Protein AF-A0A3M8CGL5-F1 (afdb_monomer_lite)

Radius of gyration: 27.77 Å; chains: 1; bounding box: 63×16×79 Å

Organism: NCBI:txid173959

pLDDT: mean 84.03, std 12.98, range [41.66, 96.94]

InterPro domains:
  IPR007793 DivIVA [PF05103] (15-77)
  IPR007793 DivIVA [PTHR35794] (14-77)
  IPR019933 DivIVA domain [TIGR03544] (15-51)

Secondary structure (DSSP, 8-state):
-PPPHHHHHHHH----HHHHHT-PPP---SSS-PPPHHHHHHHHHHHHHHHHHHHHHHHHHHHHHHHHHHHHHHHHHHHHHHHHHHHHHHHHHHHT-

Structure (mmCIF, N/CA/C/O backbone):
data_AF-A0A3M8CGL5-F1
#
_entry.id   AF-A0A3M8CGL5-F1
#
loop_
_atom_site.group_PDB
_atom_site.id
_atom_site.type_symbol
_atom_site.label_atom_id
_atom_site.label_alt_id
_atom_site.label_comp_id
_atom_site.label_asym_id
_atom_site.label_entity_id
_atom_site.label_seq_id
_atom_site.pdbx_PDB_ins_code
_atom_site.Cartn_x
_atom_site.Cartn_y
_atom_site.Cartn_z
_atom_site.occupancy
_atom_site.B_iso_or_equiv
_atom_site.auth_seq_id
_atom_site.auth_comp_id
_atom_site.auth_asym_id
_atom_site.auth_atom_id
_atom_site.pdbx_PDB_model_num
ATOM 1 N N . MET A 1 1 ? 2.133 -7.445 20.903 1.00 41.66 1 MET A N 1
ATOM 2 C CA . MET A 1 1 ? 2.277 -6.277 20.014 1.00 41.66 1 MET A CA 1
ATOM 3 C C . MET A 1 1 ? 2.125 -6.796 18.604 1.00 41.66 1 MET A C 1
ATOM 5 O O . MET A 1 1 ? 2.944 -7.612 18.202 1.00 41.66 1 MET A O 1
ATOM 9 N N . LEU A 1 2 ? 1.045 -6.430 17.914 1.00 48.66 2 LEU A N 1
ATOM 10 C CA . LEU A 1 2 ? 0.965 -6.630 16.469 1.00 48.66 2 LEU A CA 1
ATOM 11 C C . LEU A 1 2 ? 2.100 -5.798 15.870 1.00 48.66 2 LEU A C 1
ATOM 13 O O . LEU A 1 2 ? 2.229 -4.618 16.199 1.00 48.66 2 LEU A O 1
ATOM 17 N N . LEU A 1 3 ? 2.990 -6.435 15.112 1.00 54.00 3 LEU A N 1
ATOM 18 C CA . LEU A 1 3 ? 3.980 -5.701 14.336 1.00 54.00 3 LEU A CA 1
ATOM 19 C C . LEU A 1 3 ? 3.175 -4.793 13.400 1.00 54.00 3 LEU A C 1
ATOM 21 O O . LEU A 1 3 ? 2.311 -5.295 12.682 1.00 54.00 3 LEU A O 1
ATOM 25 N N . ASP A 1 4 ? 3.403 -3.481 13.467 1.00 70.12 4 ASP A N 1
ATOM 26 C CA . ASP A 1 4 ? 2.752 -2.515 12.581 1.00 70.12 4 ASP A CA 1
ATOM 27 C C . ASP A 1 4 ? 2.901 -3.021 11.140 1.00 70.12 4 ASP A C 1
ATOM 29 O O . ASP A 1 4 ? 4.016 -3.327 10.704 1.00 70.12 4 ASP A O 1
ATOM 33 N N . ALA A 1 5 ? 1.788 -3.168 10.417 1.00 63.78 5 ALA A N 1
ATOM 34 C CA . ALA A 1 5 ? 1.780 -3.672 9.046 1.00 63.78 5 ALA A CA 1
ATOM 35 C C . ALA A 1 5 ? 2.764 -2.884 8.165 1.00 63.78 5 ALA A C 1
ATOM 37 O O . ALA A 1 5 ? 3.438 -3.454 7.307 1.00 63.78 5 ALA A O 1
ATOM 38 N N . LYS A 1 6 ? 2.948 -1.592 8.459 1.00 65.25 6 LYS A N 1
ATOM 39 C CA . LYS A 1 6 ? 3.939 -0.731 7.810 1.00 65.25 6 LYS A CA 1
ATOM 40 C C . LYS A 1 6 ? 5.385 -1.185 8.043 1.00 65.25 6 LYS A C 1
ATOM 42 O O . LYS A 1 6 ? 6.219 -1.052 7.151 1.00 65.25 6 LYS A O 1
ATOM 47 N N . THR A 1 7 ? 5.685 -1.742 9.216 1.00 67.12 7 THR A N 1
ATOM 48 C CA . THR A 1 7 ? 7.008 -2.282 9.573 1.00 67.12 7 THR A CA 1
ATOM 49 C C . THR A 1 7 ? 7.289 -3.586 8.827 1.00 67.12 7 THR A C 1
ATOM 51 O O . THR A 1 7 ? 8.330 -3.691 8.188 1.00 67.12 7 THR A O 1
ATOM 54 N N . ILE A 1 8 ? 6.335 -4.528 8.801 1.00 65.81 8 ILE A N 1
ATOM 55 C CA . ILE A 1 8 ? 6.472 -5.798 8.055 1.00 65.81 8 ILE A CA 1
ATOM 56 C C . ILE A 1 8 ? 6.720 -5.533 6.565 1.00 65.81 8 ILE A C 1
ATOM 58 O O . ILE A 1 8 ? 7.568 -6.162 5.934 1.00 65.81 8 ILE A O 1
ATOM 62 N N . ILE A 1 9 ? 5.976 -4.587 5.993 1.00 66.81 9 ILE A N 1
ATOM 63 C CA . ILE A 1 9 ? 6.050 -4.277 4.564 1.00 66.81 9 ILE A CA 1
ATOM 64 C C . ILE A 1 9 ? 7.376 -3.592 4.227 1.00 66.81 9 ILE A C 1
ATOM 66 O O . ILE A 1 9 ? 8.014 -3.945 3.237 1.00 66.81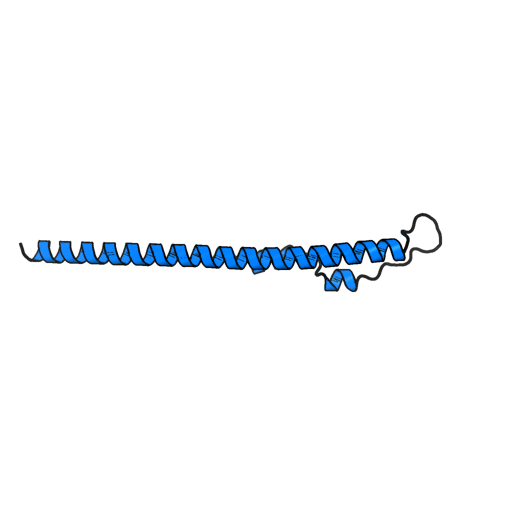 9 ILE A O 1
ATOM 70 N N . LYS A 1 10 ? 7.843 -2.672 5.078 1.00 69.19 10 LYS A N 1
ATOM 71 C CA . LYS A 1 10 ? 9.148 -2.026 4.904 1.00 69.19 10 LYS A CA 1
ATOM 72 C C . LYS A 1 10 ? 10.311 -3.023 4.968 1.00 69.19 10 LYS A C 1
ATOM 74 O O . LYS A 1 10 ? 11.295 -2.839 4.262 1.00 69.19 10 LYS A O 1
ATOM 79 N N . GLU A 1 11 ? 10.207 -4.066 5.787 1.00 69.19 11 GLU A N 1
ATOM 80 C CA . GLU A 1 11 ? 11.255 -5.086 5.930 1.00 69.19 11 GLU A CA 1
ATOM 81 C C . GLU A 1 11 ? 11.310 -6.080 4.759 1.00 69.19 11 GLU A C 1
ATOM 83 O O . GLU A 1 11 ? 12.339 -6.725 4.561 1.00 69.19 11 GLU A O 1
ATOM 88 N N . ASN A 1 12 ? 10.244 -6.184 3.956 1.00 75.94 12 ASN A N 1
ATOM 89 C CA . ASN A 1 12 ? 10.130 -7.184 2.890 1.00 75.94 12 ASN A CA 1
ATOM 90 C C . ASN A 1 12 ? 10.156 -6.599 1.461 1.00 75.94 12 ASN A C 1
ATOM 92 O O . ASN A 1 12 ? 10.048 -7.344 0.488 1.00 75.94 12 ASN A O 1
ATOM 96 N N . ILE A 1 13 ? 10.300 -5.276 1.309 1.00 81.19 13 ILE A N 1
ATOM 97 C CA . ILE A 1 13 ? 10.442 -4.612 0.005 1.00 81.19 13 ILE A CA 1
ATOM 98 C C . ILE A 1 13 ? 11.910 -4.251 -0.225 1.00 81.19 13 ILE A C 1
ATOM 100 O O . ILE A 1 13 ? 12.476 -3.413 0.470 1.00 81.19 13 ILE A O 1
ATOM 104 N N . SER A 1 14 ? 12.525 -4.871 -1.234 1.00 83.62 14 SER A N 1
ATOM 105 C CA . SER A 1 14 ? 13.947 -4.667 -1.547 1.00 83.62 14 SER A CA 1
ATOM 106 C C . SER A 1 14 ? 14.249 -3.378 -2.317 1.00 83.62 14 SER A C 1
ATOM 108 O O . SER A 1 14 ? 15.388 -2.924 -2.278 1.00 83.62 14 SER A O 1
ATOM 110 N N . PHE A 1 15 ? 13.266 -2.803 -3.019 1.00 85.38 15 PHE A N 1
ATOM 111 C CA . PHE A 1 15 ? 13.454 -1.622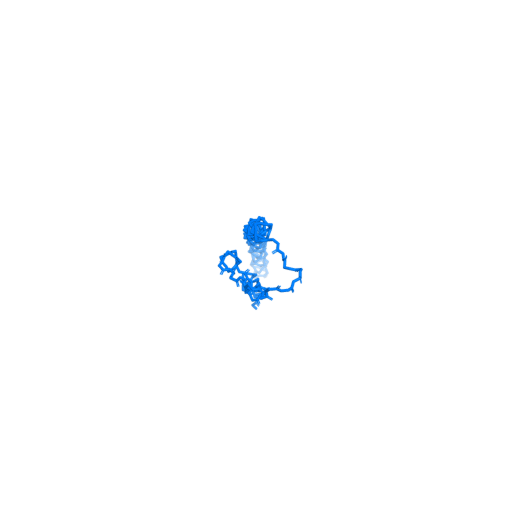 -3.867 1.00 85.38 15 PHE A CA 1
ATOM 112 C C . PHE A 1 15 ? 12.269 -0.666 -3.762 1.00 85.38 15 PHE A C 1
ATOM 114 O O . PHE A 1 15 ? 11.113 -1.085 -3.842 1.00 85.38 15 PHE A O 1
ATOM 121 N N . THR A 1 16 ? 12.560 0.623 -3.629 1.00 86.88 16 THR A N 1
ATOM 122 C CA . THR A 1 16 ? 11.575 1.698 -3.777 1.00 86.88 16 THR A CA 1
ATOM 123 C C . THR A 1 16 ? 11.459 2.128 -5.246 1.00 86.88 16 THR A C 1
ATOM 125 O O . THR A 1 16 ? 12.386 1.891 -6.024 1.00 86.88 16 THR A O 1
ATOM 128 N N . PRO A 1 17 ? 10.375 2.821 -5.651 1.00 88.75 17 PRO A N 1
ATOM 129 C CA . PRO A 1 17 ? 10.279 3.396 -6.997 1.00 88.75 17 PRO A CA 1
ATOM 130 C C . PRO A 1 17 ? 11.488 4.272 -7.367 1.00 88.75 17 PRO A C 1
ATOM 132 O O . PRO A 1 17 ? 11.944 4.261 -8.507 1.00 88.75 17 PRO A O 1
ATOM 135 N N . LEU A 1 18 ? 12.045 4.997 -6.389 1.00 88.38 18 LEU A N 1
ATOM 136 C CA . LEU A 1 18 ? 13.227 5.835 -6.578 1.00 88.38 18 LEU A CA 1
ATOM 137 C C . LEU A 1 18 ? 14.501 5.005 -6.787 1.00 88.38 18 LEU A C 1
ATOM 139 O O . LEU A 1 18 ? 15.363 5.399 -7.570 1.00 88.38 18 LEU A O 1
ATOM 143 N N . ASP A 1 19 ? 14.621 3.859 -6.116 1.00 91.19 19 ASP A N 1
ATOM 144 C CA . ASP A 1 19 ? 15.751 2.947 -6.322 1.00 91.19 19 ASP A CA 1
ATOM 145 C C . ASP A 1 19 ? 15.712 2.344 -7.728 1.00 91.19 19 ASP A C 1
ATOM 147 O O . ASP A 1 19 ? 16.744 2.278 -8.390 1.00 91.19 19 ASP A O 1
ATOM 151 N N . VAL A 1 20 ? 14.518 1.974 -8.209 1.00 89.25 20 VAL A N 1
ATOM 152 C CA . VAL A 1 20 ? 14.318 1.469 -9.577 1.00 89.25 20 VAL A CA 1
ATOM 153 C C . VAL A 1 20 ? 14.649 2.549 -10.610 1.00 89.25 20 VAL A C 1
ATOM 155 O O . VAL A 1 20 ? 15.348 2.264 -11.577 1.00 89.25 20 VAL A O 1
ATOM 158 N N . TYR A 1 21 ? 14.229 3.797 -10.380 1.00 88.75 21 TYR A N 1
ATOM 159 C CA . TYR A 1 21 ? 14.557 4.929 -11.254 1.00 88.75 21 TYR A CA 1
ATOM 160 C C . TYR A 1 21 ? 16.067 5.212 -11.327 1.00 88.75 21 TYR A C 1
ATOM 162 O O . TYR A 1 21 ? 16.609 5.481 -12.395 1.00 88.75 21 TYR A O 1
ATOM 170 N N . ASN A 1 22 ? 16.769 5.131 -10.194 1.00 89.88 22 ASN A N 1
ATOM 171 C CA . ASN A 1 22 ? 18.209 5.399 -10.122 1.00 89.88 22 ASN A CA 1
ATOM 172 C C . ASN A 1 22 ? 19.081 4.190 -10.501 1.00 89.88 22 ASN A C 1
ATOM 174 O O . ASN A 1 22 ? 20.312 4.264 -10.413 1.00 89.88 22 ASN A O 1
ATOM 178 N N . GLN A 1 23 ? 18.475 3.069 -10.892 1.00 87.69 23 GLN A N 1
ATOM 179 C CA . GLN A 1 23 ? 19.196 1.839 -11.176 1.00 87.69 23 GLN A CA 1
ATOM 180 C C . GLN A 1 23 ? 20.060 1.992 -12.436 1.00 87.69 23 GLN A C 1
ATOM 182 O O . GLN A 1 23 ? 19.582 1.965 -13.567 1.00 87.69 23 GLN A O 1
ATOM 187 N N . ALA A 1 24 ? 21.376 2.086 -12.246 1.00 80.56 24 ALA A N 1
ATOM 188 C CA . ALA A 1 24 ? 22.328 2.090 -13.348 1.00 80.56 24 ALA A CA 1
ATOM 189 C C . ALA A 1 24 ? 22.672 0.653 -13.777 1.00 80.56 24 ALA A C 1
ATOM 191 O O . ALA A 1 24 ? 23.240 -0.132 -13.008 1.00 80.56 24 ALA A O 1
ATOM 192 N N . PHE A 1 25 ? 22.377 0.306 -15.030 1.00 81.44 25 PHE A N 1
ATOM 193 C CA . PHE A 1 25 ? 22.785 -0.974 -15.610 1.00 81.44 25 PHE A CA 1
ATOM 194 C C . PHE A 1 25 ? 24.216 -0.892 -16.137 1.00 81.44 25 PHE A C 1
ATOM 196 O O . PHE A 1 25 ? 24.587 0.040 -16.848 1.00 81.44 25 PHE A O 1
ATOM 203 N N . ARG A 1 26 ? 25.038 -1.895 -15.809 1.00 79.50 26 ARG A N 1
ATOM 204 C CA . ARG A 1 26 ? 26.377 -2.016 -16.396 1.00 79.50 26 ARG A CA 1
ATOM 205 C C . ARG A 1 26 ? 26.227 -2.323 -17.883 1.00 79.50 26 ARG A C 1
ATOM 207 O O . ARG A 1 26 ? 25.662 -3.358 -18.234 1.00 79.50 26 ARG A O 1
ATOM 214 N N . GLU A 1 27 ? 26.770 -1.468 -18.741 1.00 67.38 27 GLU A N 1
ATOM 215 C CA . GLU A 1 27 ? 26.896 -1.768 -20.167 1.00 67.38 27 GLU A CA 1
ATOM 216 C C . GLU A 1 27 ? 27.817 -2.987 -20.322 1.00 67.38 27 GLU A C 1
ATOM 218 O O . GLU A 1 27 ? 29.014 -2.934 -20.027 1.00 67.38 27 GLU A O 1
ATOM 223 N N . ARG A 1 28 ? 27.256 -4.140 -20.702 1.00 59.72 28 ARG A N 1
ATOM 224 C CA . ARG A 1 28 ? 28.052 -5.354 -20.902 1.00 59.72 28 ARG A CA 1
ATOM 225 C C . ARG A 1 28 ? 28.861 -5.184 -22.192 1.00 59.72 28 ARG A C 1
ATOM 227 O O . ARG A 1 28 ? 28.289 -4.961 -23.254 1.00 59.72 28 ARG A O 1
ATOM 234 N N . GLY A 1 29 ? 30.187 -5.270 -22.090 1.00 54.62 29 GLY A N 1
ATOM 235 C CA . GLY A 1 29 ? 31.110 -5.054 -23.204 1.00 54.62 29 GLY A CA 1
ATOM 236 C C . GLY A 1 29 ? 30.868 -5.982 -24.403 1.00 54.62 29 GLY A C 1
ATOM 237 O O . GLY A 1 29 ? 30.948 -7.201 -24.287 1.00 54.62 29 GLY A O 1
ATOM 238 N N . PHE A 1 30 ? 30.607 -5.353 -25.548 1.00 56.06 30 PHE A N 1
ATOM 239 C CA . PHE A 1 30 ? 30.848 -5.755 -26.942 1.00 56.06 30 PHE A CA 1
ATOM 240 C C . PHE A 1 30 ? 30.347 -7.101 -27.512 1.00 56.06 30 PHE A C 1
ATOM 242 O O . PHE A 1 30 ? 30.392 -7.240 -28.730 1.00 56.06 30 PHE A O 1
ATOM 249 N N . PHE A 1 31 ? 29.818 -8.071 -26.755 1.00 48.44 31 PHE A N 1
ATOM 250 C CA . PHE A 1 31 ? 29.372 -9.341 -27.362 1.00 48.44 31 PHE A CA 1
ATOM 251 C C . PHE A 1 31 ? 28.029 -9.879 -26.821 1.00 48.44 31 PHE A C 1
ATOM 253 O O . PHE A 1 31 ? 27.976 -10.527 -25.782 1.00 48.44 31 PHE A O 1
ATOM 260 N N . ILE A 1 32 ? 26.984 -9.661 -27.639 1.00 54.84 32 ILE A N 1
ATOM 261 C CA . ILE A 1 32 ? 25.836 -10.548 -27.940 1.00 54.84 32 ILE A CA 1
ATOM 262 C C . ILE A 1 32 ? 24.751 -10.700 -26.840 1.00 54.84 32 ILE A C 1
ATOM 264 O O . ILE A 1 32 ? 24.951 -11.346 -25.817 1.00 54.84 32 ILE A O 1
ATOM 268 N N . SER A 1 33 ? 23.543 -10.192 -27.146 1.00 60.72 33 SER A N 1
ATOM 269 C CA . SER A 1 33 ? 22.268 -10.269 -26.384 1.00 60.72 33 SER A CA 1
ATOM 270 C C . SER A 1 33 ? 22.089 -9.327 -25.184 1.00 60.72 33 SER A C 1
ATOM 272 O O . SER A 1 33 ? 21.528 -9.714 -24.159 1.00 60.72 33 SER A O 1
ATOM 274 N N . SER A 1 34 ? 22.539 -8.080 -25.299 1.00 68.31 34 SER A N 1
ATOM 275 C CA . SER A 1 34 ? 22.112 -7.022 -24.374 1.00 68.31 34 SER A CA 1
ATOM 276 C C . SER A 1 34 ? 20.700 -6.556 -24.734 1.00 68.31 34 SER A C 1
ATOM 278 O O . SER A 1 34 ? 20.392 -6.430 -25.917 1.00 68.31 34 SER A O 1
ATOM 280 N N . TYR A 1 35 ? 19.862 -6.303 -23.729 1.00 77.50 35 TYR A N 1
ATOM 281 C CA . TYR A 1 35 ? 18.567 -5.654 -23.932 1.00 77.50 35 TYR A CA 1
ATOM 282 C C . TYR A 1 35 ? 18.757 -4.246 -24.509 1.00 77.50 35 TYR A C 1
ATOM 284 O O . TYR A 1 35 ? 19.749 -3.579 -24.185 1.00 77.50 35 TYR A O 1
ATOM 292 N N . ASP A 1 36 ? 17.822 -3.811 -25.353 1.00 84.88 36 ASP A N 1
ATOM 293 C CA . ASP A 1 36 ? 17.788 -2.433 -25.834 1.00 84.88 36 ASP A CA 1
ATOM 294 C C . ASP A 1 36 ? 17.557 -1.493 -24.642 1.00 84.88 36 ASP A C 1
ATOM 296 O O . ASP A 1 36 ? 16.728 -1.762 -23.771 1.00 84.88 36 ASP A O 1
ATOM 300 N N . ARG A 1 37 ? 18.338 -0.411 -24.557 1.00 83.75 37 ARG A N 1
ATOM 301 C CA . ARG A 1 37 ? 18.233 0.523 -23.433 1.00 83.75 37 ARG A CA 1
ATOM 302 C C . ARG A 1 37 ? 16.891 1.232 -23.403 1.00 83.75 37 ARG A C 1
ATOM 304 O O . ARG A 1 37 ? 16.372 1.444 -22.313 1.00 83.75 37 ARG A O 1
ATOM 311 N N . ASP A 1 38 ? 16.351 1.582 -24.561 1.00 86.94 38 ASP A N 1
ATOM 312 C CA . ASP A 1 38 ? 15.089 2.304 -24.648 1.00 86.94 38 ASP A CA 1
ATOM 313 C C . ASP A 1 38 ? 13.927 1.374 -24.272 1.00 86.94 38 ASP A C 1
ATOM 315 O O . ASP A 1 38 ? 13.066 1.766 -23.490 1.00 86.94 38 ASP A O 1
ATOM 319 N N . GLU A 1 39 ? 13.977 0.107 -24.700 1.00 89.25 39 GLU A N 1
ATOM 320 C CA . GLU A 1 39 ? 13.009 -0.928 -24.298 1.00 89.25 39 GLU A CA 1
ATOM 321 C C . GLU A 1 39 ? 13.058 -1.203 -22.785 1.00 89.25 39 GLU A C 1
ATOM 323 O O . GLU A 1 39 ? 12.022 -1.300 -22.124 1.00 89.25 39 GLU A O 1
ATOM 328 N N . VAL A 1 40 ? 14.262 -1.291 -22.204 1.00 89.25 40 VAL A N 1
ATOM 329 C CA . VAL A 1 40 ? 14.426 -1.460 -20.752 1.00 89.25 40 VAL A CA 1
ATOM 330 C C . VAL A 1 40 ? 13.890 -0.247 -20.001 1.00 89.25 40 VAL A C 1
ATOM 332 O O . VAL A 1 40 ? 13.206 -0.425 -18.999 1.00 89.25 40 VAL A O 1
ATOM 335 N N . ASN A 1 41 ? 14.167 0.971 -20.464 1.00 88.94 41 ASN A N 1
ATOM 336 C CA . ASN A 1 41 ? 13.678 2.182 -19.809 1.00 88.94 41 ASN A CA 1
ATOM 337 C C . ASN A 1 41 ? 12.146 2.271 -19.855 1.00 88.94 41 ASN A C 1
ATOM 339 O O . ASN A 1 41 ? 11.532 2.517 -18.821 1.00 88.94 41 ASN A O 1
ATOM 343 N N . GLU A 1 42 ? 11.524 1.987 -21.003 1.00 93.19 42 GLU A N 1
ATOM 344 C CA . GLU A 1 42 ? 10.061 1.965 -21.129 1.00 93.19 42 GLU A CA 1
ATOM 345 C C . GLU A 1 42 ? 9.432 0.914 -20.201 1.00 93.19 42 GLU A C 1
ATOM 347 O O . GLU A 1 42 ? 8.435 1.178 -19.524 1.00 93.19 42 GLU A O 1
ATOM 352 N N . PHE A 1 43 ? 10.051 -0.266 -20.094 1.00 94.00 43 PHE A N 1
ATOM 353 C CA . PHE A 1 43 ? 9.622 -1.281 -19.137 1.00 94.00 43 PHE A CA 1
ATOM 354 C C . PHE A 1 43 ? 9.751 -0.797 -17.684 1.00 94.00 43 PHE A C 1
ATOM 356 O O . PHE A 1 43 ? 8.839 -1.000 -16.879 1.00 94.00 43 PHE A O 1
ATOM 363 N N . LEU A 1 44 ? 10.859 -0.140 -17.332 1.00 93.94 44 LEU A N 1
ATOM 364 C CA . LEU A 1 44 ? 11.086 0.363 -15.976 1.00 93.94 44 LEU A CA 1
ATOM 365 C C . LEU A 1 44 ? 10.125 1.490 -15.600 1.00 93.94 44 LEU A C 1
ATOM 367 O O . LEU A 1 44 ? 9.687 1.519 -14.453 1.00 93.94 44 LEU A O 1
ATOM 371 N N . ASP A 1 45 ? 9.723 2.349 -16.535 1.00 93.94 45 ASP A N 1
ATOM 372 C CA . ASP A 1 45 ? 8.696 3.367 -16.289 1.00 93.94 45 ASP A CA 1
ATOM 373 C C . ASP A 1 45 ? 7.354 2.731 -15.887 1.00 93.94 45 ASP A C 1
ATOM 375 O O . ASP A 1 45 ? 6.683 3.196 -14.958 1.00 93.94 45 ASP A O 1
ATOM 379 N N . ILE A 1 46 ? 6.981 1.620 -16.534 1.00 95.44 46 ILE A N 1
ATOM 380 C CA . ILE A 1 46 ? 5.784 0.845 -16.178 1.00 95.44 46 ILE A CA 1
ATO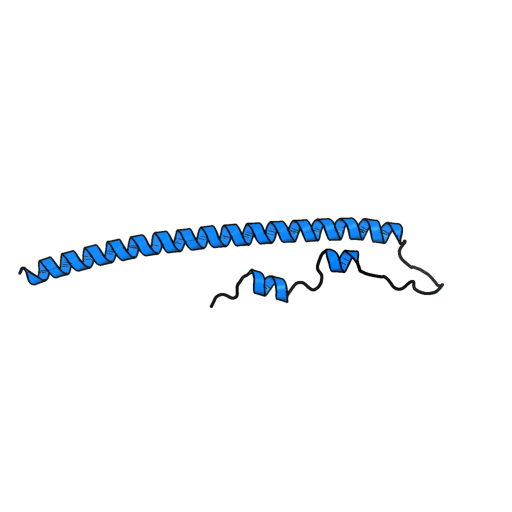M 381 C C . ILE A 1 46 ? 5.950 0.216 -14.790 1.00 95.44 46 ILE A C 1
ATOM 383 O O . ILE A 1 46 ? 5.058 0.343 -13.950 1.00 95.44 46 ILE A O 1
ATOM 387 N N . VAL A 1 47 ? 7.101 -0.403 -14.508 1.00 94.62 47 VAL A N 1
ATOM 388 C CA . VAL A 1 47 ? 7.385 -1.004 -13.193 1.00 94.62 47 VAL A CA 1
ATOM 389 C C . VAL A 1 47 ? 7.330 0.045 -12.082 1.00 94.62 47 VAL A C 1
ATOM 391 O 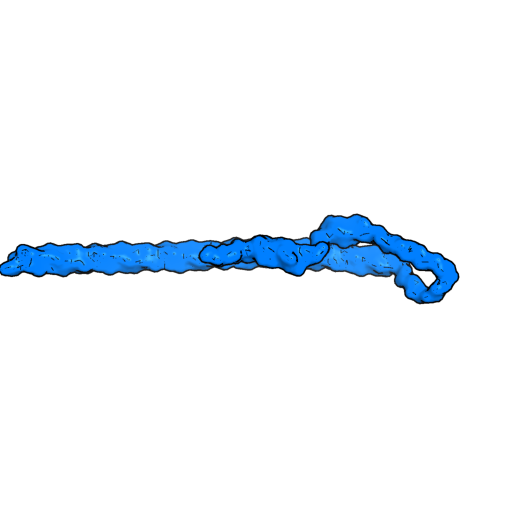O . VAL A 1 47 ? 6.726 -0.202 -11.039 1.00 94.62 47 VAL A O 1
ATOM 394 N N . ILE A 1 48 ? 7.904 1.230 -12.296 1.00 93.88 48 ILE A N 1
ATOM 395 C CA . ILE A 1 48 ? 7.856 2.346 -11.343 1.00 93.88 48 ILE A CA 1
ATOM 396 C C . ILE A 1 48 ? 6.403 2.738 -11.074 1.00 93.88 48 ILE A C 1
ATOM 398 O O . ILE A 1 48 ? 5.998 2.832 -9.913 1.00 93.88 48 ILE A O 1
ATOM 402 N N . LYS A 1 49 ? 5.602 2.916 -12.130 1.00 95.25 49 LYS A N 1
ATOM 403 C CA . LYS A 1 49 ? 4.182 3.263 -12.009 1.00 95.25 49 LYS A CA 1
ATOM 404 C C . LYS A 1 49 ? 3.403 2.219 -11.209 1.00 95.25 49 LYS A C 1
ATOM 406 O O . LYS A 1 49 ? 2.603 2.584 -10.341 1.00 95.25 49 LYS A O 1
ATOM 411 N N . ASP A 1 50 ? 3.636 0.941 -11.473 1.00 93.62 50 ASP A N 1
ATOM 412 C CA . ASP A 1 50 ? 2.969 -0.149 -10.768 1.00 93.62 50 ASP A CA 1
ATOM 413 C C . ASP A 1 50 ? 3.387 -0.190 -9.297 1.00 93.62 50 ASP A C 1
ATOM 415 O O . ASP A 1 50 ? 2.529 -0.269 -8.420 1.00 93.62 50 ASP A O 1
ATOM 419 N N . TYR A 1 51 ? 4.678 -0.032 -8.993 1.00 91.94 51 TYR A N 1
ATOM 420 C CA . TYR A 1 51 ? 5.165 0.052 -7.613 1.00 91.94 51 TYR A CA 1
ATOM 421 C C . TYR A 1 51 ? 4.544 1.226 -6.849 1.00 91.94 51 TYR A C 1
ATOM 423 O O . TYR A 1 51 ? 4.128 1.065 -5.698 1.00 91.94 51 TYR A O 1
ATOM 431 N N . THR A 1 52 ? 4.435 2.400 -7.476 1.00 89.88 52 THR A N 1
ATOM 432 C CA . THR A 1 52 ? 3.741 3.549 -6.879 1.00 89.88 52 THR A CA 1
ATOM 433 C C . THR A 1 52 ? 2.265 3.238 -6.635 1.00 89.88 52 THR A C 1
ATOM 435 O O . THR A 1 52 ? 1.743 3.534 -5.561 1.00 89.88 52 THR A O 1
ATOM 438 N N . THR A 1 53 ? 1.603 2.588 -7.593 1.00 93.25 53 THR A N 1
ATOM 439 C CA . THR A 1 53 ? 0.191 2.203 -7.480 1.00 93.25 53 THR A CA 1
ATOM 440 C C . THR A 1 53 ? -0.028 1.203 -6.345 1.00 93.25 53 THR A C 1
ATOM 442 O O . THR A 1 53 ? -0.905 1.407 -5.508 1.00 93.25 53 THR A O 1
ATOM 445 N N . TYR A 1 54 ? 0.794 0.156 -6.256 1.00 90.38 54 TYR A N 1
ATOM 446 C CA . TYR A 1 54 ? 0.706 -0.827 -5.178 1.00 90.38 54 TYR A CA 1
ATOM 447 C C . TYR A 1 54 ? 1.005 -0.217 -3.812 1.00 90.38 54 TYR A C 1
ATOM 449 O O . TYR A 1 54 ? 0.314 -0.546 -2.852 1.00 90.38 54 TYR A O 1
ATOM 457 N N . THR A 1 55 ? 1.971 0.702 -3.724 1.00 86.88 55 THR A N 1
ATOM 458 C CA . THR A 1 55 ? 2.257 1.417 -2.472 1.00 86.88 55 THR A CA 1
ATOM 459 C C . THR A 1 55 ? 1.019 2.174 -1.991 1.00 86.88 55 THR A C 1
ATOM 461 O O . THR A 1 55 ? 0.616 2.015 -0.843 1.00 86.88 55 THR A O 1
ATOM 464 N N . LEU A 1 56 ? 0.352 2.909 -2.887 1.00 89.75 56 LEU A N 1
ATOM 465 C CA . LEU A 1 56 ? -0.873 3.638 -2.555 1.00 89.75 56 LEU A CA 1
ATOM 466 C C . LEU A 1 56 ? -2.020 2.704 -2.136 1.00 89.75 56 LEU A C 1
ATOM 468 O O . LEU A 1 56 ? -2.723 2.983 -1.168 1.00 89.75 56 LEU A O 1
ATOM 472 N N . ILE A 1 57 ? -2.215 1.589 -2.847 1.00 91.00 57 ILE A N 1
ATOM 473 C CA . ILE A 1 57 ? -3.252 0.603 -2.505 1.00 91.00 57 ILE A CA 1
ATOM 474 C C . ILE A 1 57 ? -2.992 0.013 -1.116 1.00 91.00 57 ILE A C 1
ATOM 476 O O . ILE A 1 57 ? -3.916 -0.120 -0.318 1.00 91.00 57 ILE A O 1
ATOM 480 N N . ILE A 1 58 ? -1.740 -0.325 -0.810 1.00 88.25 58 ILE A N 1
ATOM 481 C CA . ILE A 1 58 ? -1.348 -0.852 0.498 1.00 88.25 58 ILE A CA 1
ATOM 482 C C . ILE A 1 58 ? -1.637 0.168 1.602 1.00 88.25 58 ILE A C 1
ATOM 484 O O . ILE A 1 58 ? -2.208 -0.199 2.626 1.00 88.25 58 ILE A O 1
ATOM 488 N N . GLU A 1 59 ? -1.284 1.438 1.400 1.00 86.31 59 GLU A N 1
ATOM 489 C CA . GLU A 1 59 ? -1.562 2.499 2.374 1.00 86.31 59 GLU A CA 1
ATOM 490 C C . GLU A 1 59 ? -3.064 2.643 2.641 1.00 86.31 59 GLU A C 1
ATOM 492 O O . GLU A 1 59 ? -3.477 2.679 3.800 1.00 86.31 59 GLU A O 1
ATOM 497 N N . GLN A 1 60 ? -3.889 2.616 1.591 1.00 90.06 60 GLN A N 1
ATOM 498 C CA . GLN A 1 60 ? -5.348 2.642 1.727 1.00 90.06 60 GLN A CA 1
ATOM 499 C C . GLN A 1 60 ? -5.884 1.410 2.466 1.00 90.06 60 GLN A C 1
ATOM 501 O O . GLN A 1 60 ? -6.785 1.529 3.292 1.00 90.06 60 GLN A O 1
ATOM 506 N N . LEU A 1 61 ? -5.343 0.218 2.200 1.00 89.12 61 LEU A N 1
ATOM 507 C CA . LEU A 1 61 ? -5.753 -1.001 2.902 1.00 89.12 61 LEU A CA 1
ATOM 508 C C . LEU A 1 61 ? -5.407 -0.948 4.392 1.00 89.12 61 LEU A C 1
ATOM 510 O O . LEU A 1 61 ? -6.217 -1.376 5.212 1.00 89.12 61 LEU A O 1
ATOM 514 N N . ILE A 1 62 ? -4.241 -0.404 4.748 1.00 86.75 62 ILE A N 1
ATOM 515 C CA . ILE A 1 62 ? -3.845 -0.199 6.147 1.00 86.75 62 ILE A CA 1
ATOM 516 C C . ILE A 1 62 ? -4.787 0.799 6.825 1.00 86.75 62 ILE A C 1
ATOM 518 O O . ILE A 1 62 ? -5.230 0.553 7.943 1.00 86.75 62 ILE A O 1
ATOM 522 N N . GLU A 1 63 ? -5.132 1.898 6.154 1.00 89.00 63 GLU A N 1
ATOM 523 C CA . GLU A 1 63 ? -6.090 2.877 6.676 1.00 89.00 63 GLU A CA 1
ATOM 524 C C . GLU A 1 63 ? -7.452 2.229 6.954 1.00 89.00 63 GLU A C 1
ATOM 526 O O . GLU A 1 63 ? -7.961 2.327 8.069 1.00 89.00 63 GLU A O 1
ATOM 531 N N . ARG A 1 64 ? -7.993 1.465 5.997 1.00 90.19 64 ARG A N 1
ATOM 532 C CA . ARG A 1 64 ? -9.255 0.732 6.190 1.00 90.19 64 ARG A CA 1
ATOM 533 C C . ARG A 1 64 ? -9.179 -0.308 7.300 1.00 90.19 64 ARG A C 1
ATOM 535 O O . ARG A 1 64 ? -10.155 -0.491 8.021 1.00 90.19 64 ARG A O 1
ATOM 542 N N . LEU A 1 65 ? -8.048 -0.998 7.443 1.00 88.69 65 LEU A N 1
ATOM 543 C CA . LEU A 1 65 ? -7.856 -1.946 8.536 1.00 88.69 65 LEU A CA 1
ATOM 544 C C . LEU A 1 65 ? -7.920 -1.228 9.888 1.00 88.69 65 LEU A C 1
ATOM 546 O O . LEU A 1 65 ? -8.656 -1.664 10.767 1.00 88.69 65 LEU A O 1
ATOM 550 N N . ASN A 1 66 ? -7.233 -0.092 10.018 1.00 86.81 66 ASN A N 1
ATOM 551 C CA . ASN A 1 66 ? -7.242 0.714 11.238 1.00 86.81 66 ASN A CA 1
ATOM 552 C C . ASN A 1 66 ? -8.639 1.269 11.562 1.00 86.81 66 ASN A C 1
ATOM 554 O O . ASN A 1 66 ? -9.030 1.299 12.730 1.00 86.81 66 ASN A O 1
ATOM 558 N N . GLU A 1 67 ? -9.406 1.694 10.552 1.00 90.38 67 GLU A N 1
ATOM 559 C CA . GLU A 1 67 ? -10.805 2.117 10.720 1.00 90.38 67 GLU A CA 1
ATOM 560 C C . GLU A 1 67 ? -11.667 0.980 11.287 1.00 90.38 67 GLU A C 1
ATOM 562 O O . GLU A 1 67 ? -12.400 1.177 12.257 1.00 90.38 67 GLU A O 1
ATOM 567 N N . VAL A 1 68 ? -11.555 -0.222 10.711 1.00 90.81 68 VAL A N 1
ATOM 568 C CA . VAL A 1 68 ? -12.314 -1.402 11.151 1.00 90.81 68 VAL A CA 1
ATOM 569 C C . VAL A 1 68 ? -11.900 -1.836 12.557 1.00 90.81 68 VAL A C 1
ATOM 571 O O . VAL A 1 68 ? -12.764 -2.114 13.386 1.00 90.81 68 VAL A O 1
ATOM 574 N N . GLU A 1 69 ? -10.601 -1.866 12.855 1.00 89.69 69 GLU A N 1
ATOM 575 C CA . GLU A 1 69 ? -10.103 -2.176 14.198 1.00 89.69 69 GLU A CA 1
ATOM 576 C C . GLU A 1 69 ? -10.607 -1.164 15.233 1.00 89.69 69 GLU A C 1
ATOM 578 O O . GLU A 1 69 ? -11.044 -1.556 16.316 1.00 89.69 69 GLU A O 1
ATOM 583 N N . SER A 1 70 ? -10.622 0.126 14.889 1.00 88.06 70 SER A N 1
ATOM 584 C CA . SER A 1 70 ? -11.138 1.181 15.769 1.00 88.06 70 SER A CA 1
ATOM 585 C C . SER A 1 70 ? -12.634 1.012 16.038 1.00 88.06 70 SER A C 1
ATOM 587 O O . SER A 1 70 ? -13.052 1.078 17.194 1.00 88.06 70 SER A O 1
ATOM 589 N N . ALA A 1 71 ? -13.429 0.720 15.004 1.00 91.25 71 ALA A N 1
ATOM 590 C CA . ALA A 1 71 ? -14.863 0.466 15.147 1.00 91.25 71 ALA A CA 1
ATOM 591 C C . ALA A 1 71 ? -15.153 -0.766 16.026 1.00 91.25 71 ALA A C 1
ATOM 593 O O . ALA A 1 71 ? -16.045 -0.732 16.872 1.00 91.25 71 ALA A O 1
ATOM 594 N N . LEU A 1 72 ? -14.369 -1.841 15.880 1.00 89.88 72 LEU A N 1
ATOM 595 C CA . LEU A 1 72 ? -14.488 -3.044 16.713 1.00 89.88 72 LEU A CA 1
ATOM 596 C C . LEU A 1 72 ? -14.148 -2.776 18.185 1.00 89.88 72 LEU A C 1
ATOM 598 O O . LEU A 1 72 ? -14.798 -3.317 19.086 1.00 89.88 72 LEU A O 1
ATOM 602 N N . ILE A 1 73 ? -13.124 -1.956 18.441 1.00 91.06 73 ILE A N 1
ATOM 603 C CA . ILE A 1 73 ? -12.759 -1.540 19.799 1.00 91.06 73 ILE A CA 1
ATOM 604 C C . ILE A 1 73 ? -13.884 -0.700 20.402 1.00 91.06 73 ILE A C 1
ATOM 606 O O . ILE A 1 73 ? -14.296 -0.980 21.525 1.00 91.06 73 ILE A O 1
ATOM 610 N N . GLU A 1 74 ? -14.415 0.276 19.662 1.00 90.38 74 GLU A N 1
ATOM 611 C CA . GLU A 1 74 ? -15.529 1.116 20.111 1.00 90.38 74 GLU A CA 1
ATOM 612 C C . GLU A 1 74 ? -16.748 0.263 20.497 1.00 90.38 74 GLU A C 1
ATOM 614 O O . GLU A 1 74 ? -17.227 0.345 21.630 1.00 90.38 74 GLU A O 1
ATOM 619 N N . GLU A 1 75 ? -17.182 -0.653 19.627 1.00 90.75 75 GLU A N 1
ATOM 620 C CA . GLU A 1 75 ? -18.287 -1.575 19.918 1.00 90.75 75 GLU A CA 1
ATOM 621 C C . GLU A 1 75 ? -18.013 -2.426 21.173 1.00 90.75 75 GLU A C 1
ATOM 623 O O . GLU A 1 75 ? -18.862 -2.556 22.063 1.00 90.75 75 GLU A O 1
ATOM 628 N N . SER A 1 76 ? -16.794 -2.955 21.303 1.00 90.31 76 SER A N 1
ATOM 629 C CA . SER A 1 76 ? -16.387 -3.735 22.476 1.00 90.31 76 SER A CA 1
ATOM 630 C C . SER A 1 76 ? -16.423 -2.903 23.763 1.00 90.31 76 SER A C 1
ATOM 632 O O . SER A 1 76 ? -16.884 -3.391 24.793 1.00 90.31 76 SER A O 1
ATOM 634 N N . THR A 1 77 ? -15.993 -1.638 23.730 1.00 89.94 77 THR A N 1
ATOM 635 C CA . THR A 1 77 ? -16.039 -0.755 24.909 1.00 89.94 77 THR A CA 1
ATOM 636 C C . THR A 1 77 ? -17.471 -0.473 25.360 1.00 89.94 77 THR A C 1
ATOM 638 O O . THR A 1 77 ? -17.779 -0.652 26.539 1.00 89.94 77 THR A O 1
ATOM 641 N N . VAL A 1 78 ? -18.377 -0.167 24.424 1.00 90.00 78 VAL A N 1
ATOM 642 C CA . VAL A 1 78 ? -19.798 0.091 24.715 1.00 90.00 78 VAL A CA 1
ATOM 643 C C . VAL A 1 78 ? -20.469 -1.132 25.349 1.00 90.00 78 VAL A C 1
ATOM 645 O O . VAL A 1 78 ? -21.230 -1.013 26.315 1.00 90.00 78 VAL A O 1
ATOM 648 N N . THR A 1 79 ? -20.184 -2.336 24.841 1.00 90.25 79 THR A N 1
ATOM 649 C CA . THR A 1 79 ? -20.762 -3.569 25.404 1.00 90.25 79 THR A CA 1
ATOM 650 C C . THR A 1 79 ? -20.256 -3.856 26.819 1.00 90.25 79 THR A C 1
ATOM 652 O O . THR A 1 79 ? -21.050 -4.244 27.680 1.00 90.25 79 THR A O 1
ATOM 655 N N . LEU A 1 80 ? -18.967 -3.628 27.094 1.00 92.19 80 LEU A N 1
ATOM 656 C CA . LEU A 1 80 ? -18.383 -3.807 28.425 1.00 92.19 80 LEU A CA 1
ATOM 657 C C . LEU A 1 80 ? -18.945 -2.811 29.444 1.00 92.19 80 LEU A C 1
ATOM 659 O O . LEU A 1 80 ? -19.269 -3.215 30.561 1.00 92.19 80 LEU A O 1
ATOM 663 N N . GLU A 1 81 ? -19.117 -1.545 29.062 1.00 92.38 81 GLU A N 1
ATOM 664 C CA . GLU A 1 81 ? -19.749 -0.530 29.914 1.00 92.38 81 GLU A CA 1
ATOM 665 C C . GLU A 1 81 ? -21.185 -0.928 30.278 1.00 92.38 81 GLU A C 1
ATOM 667 O O . GLU A 1 81 ? -21.534 -0.988 31.459 1.00 92.38 81 GLU A O 1
ATOM 672 N N . SER A 1 82 ? -21.988 -1.327 29.285 1.00 94.00 82 SER A N 1
ATOM 673 C CA . SER A 1 82 ? -23.364 -1.786 29.512 1.00 94.00 82 SER A CA 1
ATOM 674 C C . SER A 1 82 ? -23.436 -3.006 30.438 1.00 94.00 82 SER A C 1
ATOM 676 O O . SER A 1 82 ? -24.311 -3.101 31.307 1.00 94.00 82 SER A O 1
ATOM 678 N N . LEU A 1 83 ? -22.513 -3.960 30.284 1.00 94.94 83 LEU A N 1
ATOM 679 C CA . LEU A 1 83 ? -22.424 -5.118 31.172 1.00 94.94 83 LEU A CA 1
ATOM 680 C C . LEU A 1 83 ? -22.059 -4.706 32.601 1.00 94.94 83 LEU A C 1
ATOM 682 O O . LEU A 1 83 ? -22.670 -5.204 33.549 1.00 94.94 83 LEU A O 1
ATOM 686 N N . ASN A 1 84 ? -21.113 -3.783 32.762 1.00 96.00 84 ASN A N 1
ATOM 687 C CA . ASN A 1 84 ? -20.690 -3.286 34.066 1.00 96.00 84 ASN A CA 1
ATOM 688 C C . ASN A 1 84 ? -21.834 -2.565 34.802 1.00 96.00 84 ASN A C 1
ATOM 690 O O . ASN A 1 84 ? -22.067 -2.817 35.988 1.00 96.00 84 ASN A O 1
ATOM 694 N N . ASP A 1 85 ? -22.622 -1.760 34.086 1.00 96.06 85 ASP A N 1
ATOM 695 C CA . ASP A 1 85 ? -23.822 -1.113 34.628 1.00 96.06 85 ASP A CA 1
ATOM 696 C C . ASP A 1 85 ? -24.838 -2.139 35.142 1.00 96.06 85 ASP A C 1
ATOM 698 O O . ASP A 1 85 ? -25.373 -2.017 36.251 1.00 96.06 85 ASP A O 1
ATOM 702 N N . ARG A 1 86 ? -25.080 -3.202 34.364 1.00 96.31 86 ARG A N 1
ATOM 703 C CA . ARG A 1 86 ? -25.996 -4.284 34.753 1.00 96.31 86 ARG A CA 1
ATOM 704 C C . ARG A 1 86 ? -25.513 -5.028 35.995 1.00 96.31 86 ARG A C 1
ATOM 706 O O . ARG A 1 86 ? -26.331 -5.328 36.865 1.00 96.31 86 ARG A O 1
ATOM 713 N N . VAL A 1 87 ? -24.214 -5.308 36.104 1.00 96.94 87 VAL A N 1
ATOM 714 C CA . VAL A 1 87 ? -23.630 -5.937 37.300 1.00 96.94 87 VAL A CA 1
ATOM 715 C C . VAL A 1 87 ? -23.808 -5.028 38.518 1.00 96.94 87 VAL A C 1
ATOM 717 O O . VAL A 1 87 ? -24.287 -5.494 39.552 1.00 96.94 87 VAL A O 1
ATOM 720 N N . SER A 1 88 ? -23.550 -3.723 38.384 1.00 95.50 88 SER A N 1
ATOM 721 C CA . SER A 1 88 ? -23.751 -2.751 39.469 1.00 95.50 88 SER A CA 1
ATOM 722 C C . SER A 1 88 ? -25.197 -2.725 39.981 1.00 95.50 88 SER A C 1
ATOM 724 O O . SER A 1 88 ? -25.442 -2.672 41.190 1.00 95.50 88 SER A O 1
ATOM 726 N N . LEU A 1 89 ? -26.179 -2.799 39.076 1.00 95.62 89 LEU A N 1
ATOM 727 C CA . LEU A 1 89 ? -27.594 -2.872 39.452 1.00 95.62 89 LEU A CA 1
ATOM 728 C C . LEU A 1 89 ? -27.912 -4.143 40.246 1.00 95.62 89 LEU A C 1
ATOM 730 O O . LEU A 1 89 ? -28.608 -4.071 41.261 1.00 95.62 89 LEU A O 1
ATOM 734 N N . ILE A 1 90 ? -27.384 -5.291 39.819 1.00 96.00 90 ILE A N 1
ATOM 735 C CA . ILE A 1 90 ? -27.573 -6.565 40.524 1.00 96.00 90 ILE A CA 1
ATOM 736 C C . ILE A 1 90 ? -26.973 -6.491 41.930 1.00 96.00 90 ILE A C 1
ATOM 738 O O . ILE A 1 90 ? -27.636 -6.868 42.895 1.00 96.00 90 ILE A O 1
ATOM 742 N N . GLU A 1 91 ? -25.762 -5.955 42.076 1.00 95.44 91 GLU A N 1
ATOM 743 C CA . GLU A 1 91 ? -25.124 -5.798 43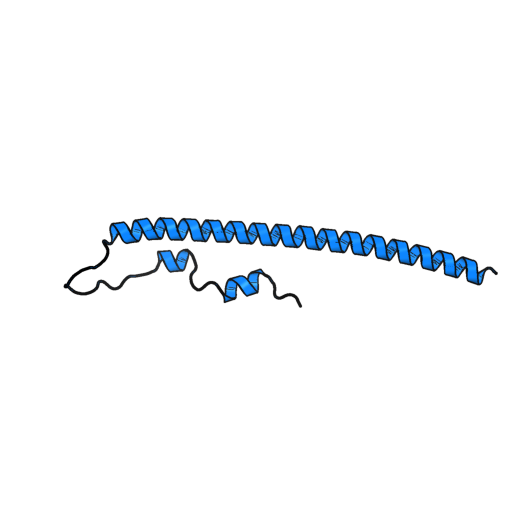.386 1.00 95.44 91 GLU A CA 1
ATOM 744 C C . GLU A 1 91 ? -25.940 -4.910 44.330 1.00 95.44 91 GLU A C 1
ATOM 746 O O . GLU A 1 91 ? -26.103 -5.244 45.506 1.00 95.44 91 G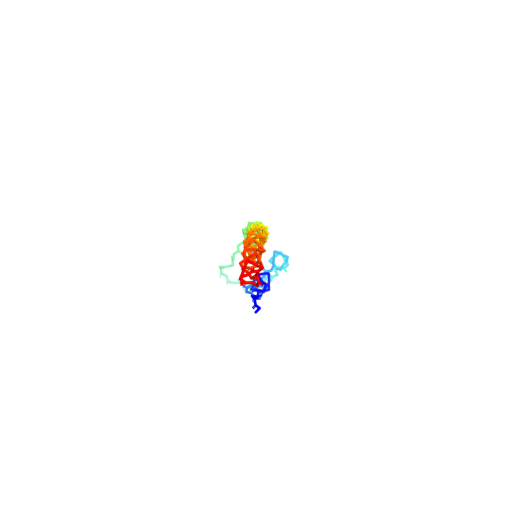LU A O 1
ATOM 751 N N . LYS A 1 92 ? -26.492 -3.798 43.827 1.00 95.06 92 LYS A N 1
ATOM 752 C CA . LYS A 1 92 ? -27.378 -2.923 44.611 1.00 95.06 92 LYS A CA 1
ATOM 753 C C . LYS A 1 92 ? -28.629 -3.665 45.079 1.00 95.06 92 LYS A C 1
ATOM 755 O O . LYS A 1 92 ? -28.988 -3.563 46.250 1.00 95.06 92 LYS A O 1
ATOM 760 N N . LEU A 1 93 ? -29.261 -4.438 44.194 1.00 94.88 93 LEU A N 1
ATOM 761 C CA . LEU A 1 93 ? -30.447 -5.230 44.530 1.00 94.88 93 LEU A CA 1
ATOM 762 C C . LEU A 1 93 ? -30.139 -6.298 45.584 1.00 94.88 93 LEU A C 1
ATOM 764 O O . LEU A 1 93 ? -30.910 -6.457 46.529 1.00 94.88 93 LEU A O 1
ATOM 768 N N . LEU A 1 94 ? -29.007 -6.992 45.459 1.00 94.12 94 LEU A N 1
ATOM 769 C CA . LEU A 1 94 ? -28.583 -8.006 46.426 1.00 94.12 94 LEU A CA 1
ATOM 770 C C . LEU A 1 94 ? -28.265 -7.410 47.801 1.00 94.12 94 LEU A C 1
ATOM 772 O O . LEU A 1 94 ? -28.609 -8.024 48.801 1.00 94.12 94 LEU A O 1
ATOM 776 N N . ARG A 1 95 ? -27.661 -6.216 47.867 1.00 92.88 95 ARG A N 1
ATOM 777 C CA . ARG A 1 95 ? -27.387 -5.517 49.140 1.00 92.88 95 ARG A CA 1
ATOM 778 C C . ARG A 1 95 ? -28.643 -4.965 49.821 1.00 92.88 95 ARG A C 1
ATOM 780 O O . ARG A 1 95 ? -28.590 -4.666 51.007 1.00 92.88 95 ARG A O 1
ATOM 787 N N . SER A 1 96 ? -29.729 -4.771 49.071 1.00 87.56 96 SER A N 1
ATOM 788 C CA . SER A 1 96 ? -31.006 -4.257 49.591 1.00 87.56 96 SER A CA 1
ATOM 789 C C . SER A 1 96 ? -31.954 -5.329 50.151 1.00 87.56 96 SER A C 1
ATOM 791 O O . SER A 1 96 ? -33.005 -4.969 50.679 1.00 87.56 96 SER A O 1
ATOM 793 N N . LYS A 1 97 ? -31.611 -6.617 50.018 1.00 65.31 97 LYS A N 1
ATOM 794 C CA . LYS A 1 97 ? -32.327 -7.747 50.630 1.00 65.31 97 LYS A CA 1
ATOM 795 C C . LYS A 1 97 ? -31.688 -8.139 51.954 1.00 65.31 97 LYS A C 1
ATOM 797 O O . LYS A 1 97 ? -32.465 -8.526 52.852 1.00 65.31 97 LYS A O 1
#

Sequence (97 aa):
MLLDAKTIIKENISFTPLDVYNQAFRERGFFISSYDRDEVNEFLDIVIKDYTTYTLIIEQLIERLNEVESALIEESTVTLESLNDRVSLIEKLLRSK

Foldseek 3Di:
DPDQPVNVVVVPDPDALVRLVPDDDDPDPDDDDDDDPVVVVVVSVVVSVVRVVVVVVVVVVSVVVVVVVVVVVVVVVVVVVVVVVVVVVVVVVVVVD